Protein AF-A0A7X6TZQ0-F1 (afdb_monomer_lite)

Sequence (136 aa):
QVTPGPIALNAATFVGTRVAGIPGAIVASTAAVLPQTVFLLFLGWFLFHGGRITWINRALKGLRPGVTGLIGVAAISMLLSSLFLTRSPITIDWVAAVAFFLVFVLHFKKIDLFKLIILVAGIGLIGGLVEHLAGL

Secondary structure (DSSP, 8-state):
---HHHHHHHHHHHHHHHHHHHHHHHHHHHHHHHHHHHHHHHHHHHHHHT---HHHHHHHHHHHHHHHHHHHHHHHHHHHHHHB-SSSS--B-HHHHHHHHHHHHHHHTT--HHHHHHHHHHHHHHHHHHHHHHT-

Structure (mmCIF, N/CA/C/O backbone):
data_AF-A0A7X6TZQ0-F1
#
_entry.id   AF-A0A7X6TZQ0-F1
#
loop_
_atom_site.group_PDB
_atom_site.id
_atom_site.type_symbol
_atom_site.label_atom_id
_atom_site.label_alt_id
_atom_site.label_comp_id
_atom_site.label_asym_id
_atom_site.label_entity_id
_atom_site.label_seq_id
_atom_site.pdbx_PDB_ins_code
_atom_site.Cartn_x
_atom_site.Cartn_y
_atom_site.Cartn_z
_atom_site.occupancy
_atom_site.B_iso_or_equiv
_atom_site.auth_seq_id
_atom_site.auth_comp_id
_atom_site.auth_asym_id
_atom_site.auth_atom_id
_atom_site.pdbx_PDB_model_num
ATOM 1 N N . GLN A 1 1 ? 11.972 1.241 -2.659 1.00 36.44 1 GLN A N 1
ATOM 2 C CA . GLN A 1 1 ? 11.474 0.861 -1.318 1.00 36.44 1 GLN A CA 1
ATOM 3 C C . GLN A 1 1 ? 10.066 0.334 -1.466 1.00 36.44 1 GLN A C 1
ATOM 5 O O . GLN A 1 1 ? 9.242 0.994 -2.081 1.00 36.44 1 GLN A O 1
ATOM 10 N N . VAL A 1 2 ? 9.802 -0.843 -0.921 1.00 42.22 2 VAL A N 1
ATOM 11 C CA . VAL A 1 2 ? 8.443 -1.339 -0.733 1.00 42.22 2 VAL A CA 1
ATOM 12 C C . VAL A 1 2 ? 8.030 -0.863 0.655 1.00 42.22 2 VAL A C 1
ATOM 14 O O . VAL A 1 2 ? 8.769 -1.061 1.618 1.00 42.22 2 VAL A O 1
ATOM 17 N N . THR A 1 3 ? 6.922 -0.131 0.760 1.00 44.91 3 THR A N 1
ATOM 18 C CA . THR A 1 3 ? 6.369 0.234 2.068 1.00 44.91 3 THR A CA 1
ATOM 19 C C . THR A 1 3 ? 6.225 -1.055 2.893 1.00 44.91 3 THR A C 1
ATOM 21 O O . THR A 1 3 ? 5.956 -2.115 2.323 1.00 44.91 3 THR A O 1
ATOM 24 N N . PRO A 1 4 ? 6.466 -1.039 4.213 1.00 53.84 4 PRO A N 1
ATOM 25 C CA . PRO A 1 4 ? 6.517 -2.267 5.010 1.00 53.84 4 PRO A CA 1
ATOM 26 C C . PRO A 1 4 ? 5.245 -3.130 4.896 1.00 53.84 4 PRO A C 1
ATOM 28 O O . PRO A 1 4 ? 5.330 -4.339 5.071 1.00 53.84 4 PRO A O 1
ATOM 31 N N . GLY A 1 5 ? 4.102 -2.548 4.502 1.00 63.91 5 GLY A N 1
ATOM 32 C CA . GLY A 1 5 ? 2.860 -3.268 4.195 1.00 63.91 5 GLY A CA 1
ATOM 33 C C . GLY A 1 5 ? 3.011 -4.349 3.108 1.00 63.91 5 GLY A C 1
ATOM 34 O O . GLY A 1 5 ? 2.828 -5.525 3.419 1.00 63.91 5 GLY A O 1
ATOM 35 N N . PRO A 1 6 ? 3.364 -4.000 1.854 1.00 68.75 6 PRO A N 1
ATOM 36 C CA . PRO A 1 6 ? 3.636 -4.977 0.798 1.00 68.75 6 PRO A CA 1
ATOM 37 C C . PRO A 1 6 ? 4.693 -6.031 1.150 1.00 68.75 6 PRO A C 1
ATOM 39 O O . PRO A 1 6 ? 4.500 -7.203 0.840 1.00 68.75 6 PRO A O 1
ATOM 42 N N . ILE A 1 7 ? 5.796 -5.646 1.806 1.00 80.50 7 ILE A N 1
ATOM 43 C CA . ILE A 1 7 ? 6.859 -6.605 2.168 1.00 80.50 7 ILE A CA 1
ATOM 44 C C . ILE A 1 7 ? 6.348 -7.603 3.196 1.00 80.50 7 ILE A C 1
ATOM 46 O O . ILE A 1 7 ? 6.528 -8.802 3.014 1.00 80.50 7 ILE A O 1
ATOM 50 N N . ALA A 1 8 ? 5.719 -7.113 4.268 1.00 82.94 8 ALA A N 1
ATOM 51 C CA . ALA A 1 8 ? 5.249 -7.956 5.355 1.00 82.94 8 ALA A CA 1
ATOM 52 C C . ALA A 1 8 ? 4.186 -8.943 4.866 1.00 82.94 8 ALA A C 1
ATOM 54 O O . ALA A 1 8 ? 4.247 -10.121 5.212 1.00 82.94 8 ALA A O 1
ATOM 55 N N . LEU A 1 9 ? 3.263 -8.495 4.008 1.00 87.62 9 LEU A N 1
ATOM 56 C CA . LEU A 1 9 ? 2.250 -9.375 3.433 1.00 87.62 9 LEU A CA 1
ATOM 57 C C . LEU A 1 9 ? 2.873 -10.411 2.490 1.00 87.62 9 LEU A C 1
ATOM 59 O O . LEU A 1 9 ? 2.564 -11.592 2.604 1.00 87.62 9 LEU A O 1
ATOM 63 N N . ASN A 1 10 ? 3.788 -10.004 1.605 1.00 88.94 10 ASN A N 1
ATOM 64 C CA . ASN A 1 10 ? 4.470 -10.933 0.700 1.00 88.94 10 ASN A CA 1
ATOM 65 C C . ASN A 1 10 ? 5.335 -11.946 1.463 1.00 88.94 10 ASN A C 1
ATOM 67 O O . ASN A 1 10 ? 5.355 -13.122 1.105 1.00 88.94 10 ASN A O 1
ATOM 71 N N . ALA A 1 11 ? 6.002 -11.518 2.536 1.00 88.56 11 ALA A N 1
ATOM 72 C CA . ALA A 1 11 ? 6.762 -12.393 3.418 1.00 88.56 11 ALA A CA 1
ATOM 73 C C . ALA A 1 11 ? 5.848 -13.381 4.155 1.00 88.56 11 ALA A C 1
ATOM 75 O O . ALA A 1 11 ? 6.155 -14.569 4.189 1.00 88.56 11 ALA A O 1
ATOM 76 N N . ALA A 1 12 ? 4.705 -12.929 4.681 1.00 90.00 12 ALA A N 1
ATOM 77 C CA . ALA A 1 12 ? 3.724 -13.801 5.325 1.00 90.00 12 ALA A CA 1
ATOM 78 C C . ALA A 1 12 ? 3.188 -14.856 4.346 1.00 90.00 12 ALA A C 1
ATOM 80 O O . ALA A 1 12 ? 3.191 -16.045 4.660 1.00 90.00 12 ALA A O 1
ATOM 81 N N . THR A 1 13 ? 2.819 -14.444 3.130 1.00 91.12 13 THR A N 1
ATOM 82 C CA . THR A 1 13 ? 2.387 -15.353 2.060 1.00 91.12 13 THR A CA 1
ATOM 83 C C . THR A 1 13 ? 3.492 -16.349 1.706 1.00 91.12 13 THR A C 1
ATOM 85 O O . THR A 1 13 ? 3.231 -17.546 1.634 1.00 91.12 13 THR A O 1
ATOM 88 N N . PHE A 1 14 ? 4.738 -15.893 1.537 1.00 92.25 14 PHE A N 1
ATOM 89 C CA . PHE A 1 14 ? 5.870 -16.759 1.202 1.00 92.25 14 PHE A CA 1
ATOM 90 C C . PHE A 1 14 ? 6.153 -17.785 2.303 1.00 92.25 14 PHE A C 1
ATOM 92 O O . PHE A 1 14 ? 6.257 -18.979 2.026 1.00 92.25 14 PHE A O 1
ATOM 99 N N . VAL A 1 15 ? 6.211 -17.356 3.562 1.00 93.06 15 VAL A N 1
ATOM 100 C CA . VAL A 1 15 ? 6.383 -18.271 4.697 1.00 93.06 15 VAL A CA 1
ATOM 101 C C . VAL A 1 15 ? 5.216 -19.261 4.759 1.00 93.06 15 VAL A C 1
ATOM 103 O O . VAL A 1 15 ? 5.447 -20.461 4.874 1.00 93.06 15 VAL A O 1
ATOM 106 N N . GLY A 1 16 ? 3.977 -18.801 4.565 1.00 93.12 16 GLY A N 1
ATOM 107 C CA . GLY A 1 16 ? 2.794 -19.660 4.491 1.00 93.12 16 GLY A CA 1
ATOM 108 C C . GLY A 1 16 ? 2.878 -20.714 3.381 1.00 93.12 16 GLY A C 1
ATOM 109 O O . GLY A 1 16 ? 2.619 -21.892 3.638 1.00 93.12 16 GLY A O 1
ATOM 110 N N . THR A 1 17 ? 3.328 -20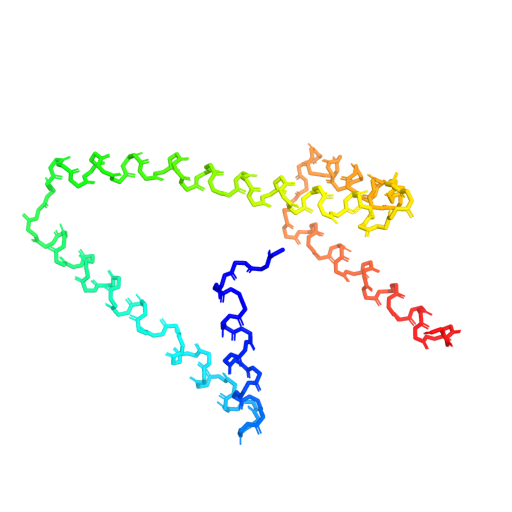.329 2.178 1.00 94.88 17 THR A N 1
ATOM 111 C CA . THR A 1 17 ? 3.571 -21.283 1.079 1.00 94.88 17 THR A CA 1
ATOM 112 C C . THR A 1 17 ? 4.632 -22.321 1.429 1.00 94.88 17 THR A C 1
ATOM 114 O O . THR A 1 17 ? 4.506 -23.477 1.033 1.00 94.88 17 THR A O 1
ATOM 117 N N . ARG A 1 18 ? 5.667 -21.943 2.188 1.00 94.19 18 ARG A N 1
ATOM 118 C CA . ARG A 1 18 ? 6.744 -22.858 2.588 1.00 94.19 18 ARG A CA 1
ATOM 119 C C . ARG A 1 18 ? 6.326 -23.837 3.678 1.00 94.19 18 ARG A C 1
ATOM 121 O O . ARG A 1 18 ? 6.837 -24.949 3.691 1.00 94.19 18 ARG A O 1
ATOM 128 N N . VAL A 1 19 ? 5.413 -23.441 4.563 1.00 94.06 19 VAL A N 1
ATOM 129 C CA . VAL A 1 19 ? 4.962 -24.281 5.682 1.00 94.06 19 VAL A CA 1
ATOM 130 C C . VAL A 1 19 ? 3.906 -25.296 5.245 1.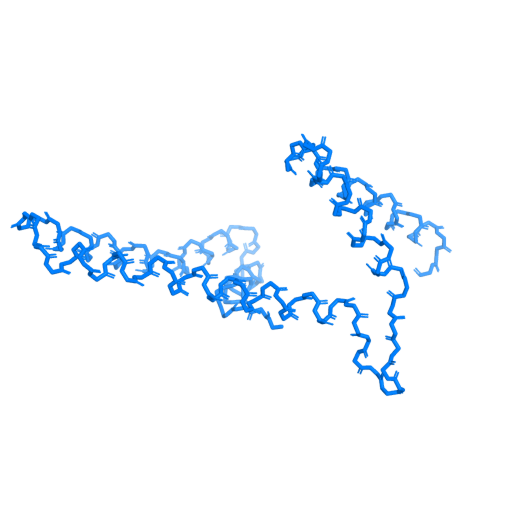00 94.06 19 VAL A C 1
ATOM 132 O O . VAL A 1 19 ? 4.015 -26.467 5.589 1.00 94.06 19 VAL A O 1
ATOM 135 N N . ALA A 1 20 ? 2.884 -24.868 4.497 1.00 92.12 20 ALA A N 1
ATOM 136 C CA . ALA A 1 20 ? 1.753 -25.735 4.146 1.00 92.12 20 ALA A CA 1
ATOM 137 C C . ALA A 1 20 ? 1.250 -25.536 2.706 1.00 92.12 20 ALA A C 1
ATOM 139 O O . ALA A 1 20 ? 0.099 -25.839 2.400 1.00 92.12 20 ALA A O 1
ATOM 140 N N . GLY A 1 21 ? 2.084 -25.012 1.804 1.00 92.44 21 GLY A N 1
ATOM 141 C CA . GLY A 1 21 ? 1.689 -24.764 0.419 1.00 92.44 21 GLY A CA 1
ATOM 142 C C . GLY A 1 21 ? 0.590 -23.704 0.305 1.00 92.44 21 GLY A C 1
ATOM 143 O O . GLY A 1 21 ? 0.521 -22.752 1.082 1.00 92.44 21 GLY A O 1
ATOM 144 N N . ILE A 1 22 ? -0.296 -23.869 -0.674 1.00 92.19 22 ILE A N 1
ATOM 145 C CA . ILE A 1 22 ? -1.395 -22.933 -0.961 1.00 92.19 22 ILE A CA 1
ATOM 146 C C . ILE A 1 22 ? -2.288 -22.644 0.266 1.00 92.19 22 ILE A C 1
ATOM 148 O O . ILE A 1 22 ? -2.512 -21.464 0.546 1.00 92.19 22 ILE A O 1
ATOM 152 N N . PRO A 1 23 ? -2.779 -23.639 1.037 1.00 92.12 23 PRO A N 1
ATOM 153 C CA . PRO A 1 23 ? -3.609 -23.337 2.205 1.00 92.12 23 PRO A CA 1
ATOM 154 C C . PRO A 1 23 ? -2.832 -22.587 3.295 1.00 92.12 23 PRO A C 1
ATOM 156 O O . PRO A 1 23 ? -3.386 -21.688 3.925 1.00 92.12 23 PRO A O 1
ATOM 159 N N . GLY A 1 24 ? -1.537 -22.879 3.469 1.00 92.38 24 GLY A N 1
ATOM 160 C CA . GLY A 1 24 ? -0.670 -22.129 4.381 1.00 92.38 24 GLY A CA 1
ATOM 161 C C . GLY A 1 24 ? -0.506 -20.667 3.976 1.00 92.38 24 GLY A C 1
ATOM 162 O O . GLY A 1 24 ? -0.527 -19.787 4.834 1.00 92.38 24 GLY A O 1
ATOM 163 N N . ALA A 1 25 ? -0.400 -20.397 2.674 1.00 92.94 25 ALA A N 1
ATOM 164 C CA . ALA A 1 25 ? -0.323 -19.044 2.132 1.00 92.94 25 ALA A CA 1
ATOM 165 C C . ALA A 1 25 ? -1.573 -18.231 2.478 1.00 92.94 25 ALA A C 1
ATOM 167 O O . ALA A 1 25 ? -1.458 -17.148 3.042 1.00 92.94 25 ALA A O 1
ATOM 168 N N . ILE A 1 26 ? -2.760 -18.787 2.210 1.00 94.12 26 ILE A N 1
ATOM 169 C CA . ILE A 1 26 ? -4.043 -18.121 2.472 1.00 94.12 26 ILE A CA 1
ATOM 170 C C . ILE A 1 26 ? -4.170 -17.792 3.961 1.00 94.12 26 ILE A C 1
ATOM 172 O O . ILE A 1 26 ? -4.410 -16.640 4.318 1.00 94.12 26 ILE A O 1
ATOM 176 N N . VAL A 1 27 ? -3.950 -18.781 4.832 1.00 94.88 27 VAL A N 1
ATOM 177 C CA . VAL A 1 27 ? -4.069 -18.593 6.284 1.00 94.88 27 VAL A CA 1
ATOM 178 C C . VAL A 1 27 ? -3.072 -17.550 6.788 1.00 94.88 27 VAL A C 1
ATOM 180 O O . VAL A 1 27 ? -3.463 -16.663 7.545 1.00 94.88 27 VAL A O 1
ATOM 183 N N . ALA A 1 28 ? -1.812 -17.600 6.345 1.00 93.25 28 ALA A N 1
ATOM 184 C CA . ALA A 1 28 ? -0.789 -16.645 6.764 1.00 93.25 28 ALA A CA 1
ATOM 185 C C . ALA A 1 28 ? -1.105 -15.211 6.309 1.00 93.25 28 ALA A C 1
ATOM 187 O O . ALA A 1 28 ? -0.990 -14.277 7.105 1.00 93.25 28 ALA A O 1
ATOM 188 N N . SER A 1 29 ? -1.557 -15.018 5.066 1.00 91.62 29 SER A N 1
ATOM 189 C CA . SER A 1 29 ? -1.943 -13.697 4.558 1.00 91.62 29 SER A CA 1
ATOM 190 C C . SER A 1 29 ? -3.161 -13.143 5.300 1.00 91.62 29 SER A C 1
ATOM 192 O O . SER A 1 29 ? -3.160 -11.980 5.704 1.00 91.62 29 SER A O 1
ATOM 194 N N . THR A 1 30 ? -4.197 -13.959 5.526 1.00 92.31 30 THR A N 1
ATOM 195 C CA . THR A 1 30 ? -5.398 -13.519 6.251 1.00 92.31 30 THR A CA 1
ATOM 196 C C . THR A 1 30 ? -5.078 -13.213 7.713 1.00 92.31 30 THR A C 1
ATOM 198 O O . THR A 1 30 ? -5.504 -12.177 8.221 1.00 92.31 30 THR A O 1
ATOM 201 N N . ALA A 1 31 ? -4.270 -14.044 8.376 1.00 92.31 31 ALA A N 1
ATOM 202 C CA . ALA A 1 31 ? -3.828 -13.815 9.750 1.00 92.31 31 ALA A CA 1
ATOM 203 C C . ALA A 1 31 ? -2.954 -12.560 9.894 1.00 92.31 31 ALA A C 1
ATOM 205 O O . ALA A 1 31 ? -3.032 -11.886 10.915 1.00 92.31 31 ALA A O 1
ATOM 206 N N . ALA A 1 32 ? -2.163 -12.202 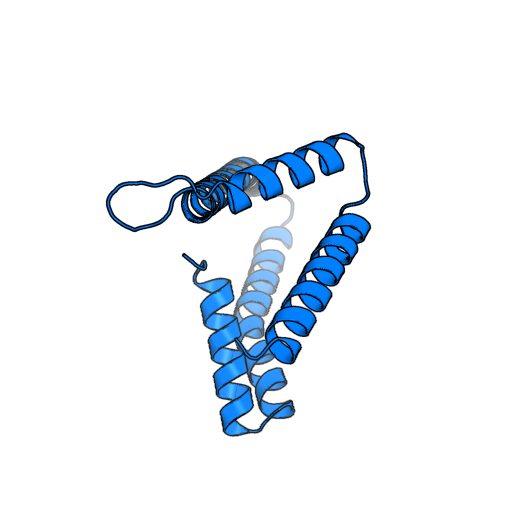8.878 1.00 90.88 32 ALA A N 1
ATOM 207 C CA . ALA A 1 32 ? -1.375 -10.970 8.886 1.00 90.88 32 ALA A CA 1
ATOM 208 C C . ALA A 1 32 ? -2.245 -9.702 8.760 1.00 90.88 32 ALA A C 1
ATOM 210 O O . ALA A 1 32 ? -1.902 -8.654 9.308 1.00 90.88 32 ALA A O 1
ATOM 211 N N . VAL A 1 33 ? -3.378 -9.778 8.052 1.00 91.25 33 VAL A N 1
ATOM 212 C CA . VAL A 1 33 ? -4.275 -8.628 7.823 1.00 91.25 33 VAL A CA 1
ATOM 213 C C . VAL A 1 33 ? -5.366 -8.506 8.891 1.00 91.25 33 VAL A C 1
ATOM 215 O O . VAL A 1 33 ? -5.757 -7.397 9.242 1.00 91.25 33 VAL A O 1
ATOM 218 N N . LEU A 1 34 ? -5.822 -9.618 9.465 1.00 93.44 34 LEU A N 1
ATOM 219 C CA . LEU A 1 34 ? -6.883 -9.645 10.476 1.00 93.44 34 LEU A CA 1
ATOM 220 C C . LEU A 1 34 ? -6.668 -8.677 11.657 1.00 93.44 34 LEU A C 1
ATOM 222 O O . LEU A 1 34 ? -7.609 -7.947 11.973 1.00 93.44 34 LEU A O 1
ATOM 226 N N . PRO A 1 35 ? -5.478 -8.593 12.290 1.00 90.56 35 PRO A N 1
ATOM 227 C CA . PRO A 1 35 ? -5.271 -7.742 13.456 1.00 90.56 35 PRO A CA 1
ATOM 228 C C . PRO A 1 35 ? -5.559 -6.272 13.155 1.00 90.56 35 PRO A C 1
ATOM 230 O O . PRO A 1 35 ? -6.344 -5.640 13.858 1.00 90.56 35 PRO A O 1
ATOM 233 N N . GLN A 1 36 ? -4.987 -5.734 12.071 1.00 91.50 36 GLN A N 1
ATOM 234 C CA . GLN A 1 36 ? -5.205 -4.336 11.682 1.00 91.50 36 GLN A CA 1
ATOM 235 C C . GLN A 1 36 ? -6.674 -4.064 11.333 1.00 91.50 36 GLN A C 1
ATOM 237 O O . GLN A 1 36 ? -7.202 -3.015 11.698 1.00 91.50 36 GLN A O 1
ATOM 242 N N . THR A 1 37 ? -7.362 -5.011 10.689 1.00 92.12 37 THR A N 1
ATOM 243 C CA . THR A 1 37 ? -8.786 -4.871 10.361 1.00 92.12 37 THR A CA 1
ATOM 244 C C . THR A 1 37 ? -9.648 -4.837 11.620 1.00 92.12 37 THR A C 1
ATOM 246 O O . THR A 1 37 ? -10.499 -3.959 11.748 1.00 92.12 37 THR A O 1
ATOM 249 N N . VAL A 1 38 ? -9.406 -5.739 12.575 1.00 95.50 38 VAL A N 1
ATOM 250 C CA . VAL A 1 38 ? -10.135 -5.777 13.851 1.00 95.50 38 VAL A CA 1
ATOM 251 C C . VAL A 1 38 ? -9.902 -4.492 14.645 1.00 95.50 38 VAL A C 1
ATOM 253 O O . VAL A 1 38 ? -10.865 -3.884 15.111 1.00 95.50 38 VAL A O 1
ATOM 256 N N . PHE A 1 39 ? -8.654 -4.024 14.737 1.00 93.69 39 PHE A N 1
ATOM 257 C CA . PHE A 1 39 ? -8.336 -2.768 15.418 1.00 93.69 39 PHE A CA 1
ATOM 258 C C . PHE A 1 39 ? -9.029 -1.560 14.778 1.00 93.69 39 PHE A C 1
ATOM 260 O O . PHE A 1 39 ? -9.581 -0.730 15.497 1.00 93.69 39 PHE A O 1
ATOM 267 N N . LEU A 1 40 ? -9.046 -1.462 13.445 1.00 92.62 40 LEU A N 1
ATOM 268 C CA . LEU A 1 40 ? -9.714 -0.365 12.737 1.00 92.62 40 LEU A CA 1
ATOM 269 C C . LEU A 1 40 ? -11.232 -0.383 12.927 1.00 92.62 40 LEU A C 1
ATOM 271 O O . LEU A 1 40 ? -11.826 0.675 13.124 1.00 92.62 40 LEU A O 1
ATOM 275 N N . LEU A 1 41 ? -11.859 -1.561 12.891 1.00 93.56 41 LEU A N 1
ATOM 276 C CA . LEU A 1 41 ? -13.294 -1.703 13.144 1.00 93.56 41 LEU A CA 1
ATOM 277 C C . LEU A 1 41 ? -13.643 -1.324 14.583 1.00 93.56 41 LEU A C 1
ATOM 279 O O . LEU A 1 41 ? -14.607 -0.594 14.804 1.00 93.56 41 LEU A O 1
ATOM 283 N N . PHE A 1 42 ? -12.831 -1.762 15.546 1.00 93.69 42 PHE A N 1
ATOM 284 C CA . PHE A 1 42 ? -12.999 -1.411 16.951 1.00 93.69 42 PHE A CA 1
ATOM 285 C C . PHE A 1 42 ? -12.857 0.100 17.182 1.00 93.69 42 PHE A C 1
ATOM 287 O O . PHE A 1 42 ? -13.738 0.713 17.784 1.00 93.69 42 PHE A O 1
ATOM 294 N N . LEU A 1 43 ? -11.798 0.723 16.648 1.00 88.75 43 LEU A N 1
ATOM 295 C CA . LEU A 1 43 ? -11.610 2.175 16.726 1.00 88.75 43 LEU A CA 1
ATOM 296 C C . LEU A 1 43 ? -12.739 2.928 16.025 1.00 88.75 43 LEU A C 1
ATOM 298 O O . LEU A 1 43 ? -13.233 3.916 16.557 1.00 88.75 43 LEU A O 1
ATOM 302 N N . GLY A 1 44 ? -13.147 2.481 14.837 1.00 88.69 44 GLY A N 1
ATOM 303 C CA . GLY A 1 44 ? -14.239 3.089 14.087 1.00 88.69 44 GLY A CA 1
ATOM 304 C C . GLY A 1 44 ? -15.537 3.049 14.883 1.00 88.69 44 GLY A C 1
ATOM 305 O O . GLY A 1 44 ? -16.184 4.078 15.057 1.00 88.69 44 GLY A O 1
ATOM 306 N N . TRP A 1 45 ? -15.880 1.889 15.440 1.00 88.75 45 TRP A N 1
ATOM 307 C CA . TRP A 1 45 ? -17.030 1.770 16.324 1.00 88.75 45 TRP A CA 1
ATOM 308 C C . TRP A 1 45 ? -16.905 2.728 17.512 1.00 88.75 45 TRP A C 1
ATOM 310 O O . TRP A 1 45 ? -17.762 3.587 17.671 1.00 88.75 45 TRP A O 1
ATOM 320 N N . PHE A 1 46 ? -15.805 2.696 18.266 1.00 86.06 46 PHE A N 1
ATOM 321 C CA . PHE A 1 46 ? -15.608 3.567 19.430 1.00 86.06 46 PHE A CA 1
ATOM 322 C C . PHE A 1 46 ? -15.715 5.068 19.096 1.00 86.06 46 PHE A C 1
ATOM 324 O O . PHE A 1 46 ? -16.382 5.823 19.801 1.00 86.06 46 PHE A O 1
ATOM 331 N N . LEU A 1 47 ? -15.097 5.507 17.996 1.00 83.81 47 LEU A N 1
ATOM 332 C CA . LEU A 1 47 ? -15.052 6.913 17.586 1.00 83.81 47 LEU A CA 1
ATOM 333 C C . LEU A 1 47 ? -16.377 7.430 17.009 1.00 83.81 47 LEU A C 1
ATOM 335 O O . LEU A 1 47 ? -16.632 8.633 17.079 1.00 83.81 47 LEU A O 1
ATOM 339 N N . PHE A 1 48 ? -17.209 6.560 16.427 1.00 81.25 48 PHE A N 1
ATOM 340 C CA . PHE A 1 48 ? -18.471 6.951 15.786 1.00 81.25 48 PHE A CA 1
ATOM 341 C C . PHE A 1 48 ? -19.727 6.572 16.588 1.00 81.25 48 PHE A C 1
ATOM 343 O O . PHE A 1 48 ? -20.794 7.121 16.312 1.00 81.25 48 PHE A O 1
ATOM 350 N N . HIS A 1 49 ? -19.623 5.700 17.596 1.00 79.12 49 HIS A N 1
ATOM 351 C CA . HIS A 1 49 ? -20.755 5.260 18.424 1.00 79.12 49 HIS A CA 1
ATOM 352 C C . HIS A 1 49 ? -21.335 6.391 19.294 1.00 79.12 49 HIS A C 1
ATOM 354 O O . HIS A 1 49 ? -22.539 6.431 19.522 1.00 79.12 49 HIS A O 1
ATOM 360 N N . GLY A 1 50 ? -20.507 7.354 19.720 1.00 71.62 50 GLY A N 1
ATOM 361 C CA . GLY A 1 50 ? -20.909 8.492 20.565 1.00 71.62 50 GLY A CA 1
ATOM 362 C C . GLY A 1 50 ? -21.455 9.729 19.829 1.00 71.62 50 GLY A C 1
ATOM 363 O O . GLY A 1 50 ? -21.634 10.773 20.452 1.00 71.62 50 GLY A O 1
ATOM 364 N N . GLY A 1 51 ? -21.698 9.655 18.514 1.00 68.88 51 GLY A N 1
ATOM 365 C CA . GLY A 1 51 ? -22.155 10.787 17.696 1.00 68.88 51 GLY A CA 1
ATOM 366 C C . GLY A 1 51 ? -21.028 11.577 17.012 1.00 68.88 51 GLY A C 1
ATOM 367 O O . GLY A 1 51 ? -19.839 11.320 17.190 1.00 68.88 51 GLY A O 1
ATOM 368 N N . ARG A 1 52 ? -21.389 12.540 16.149 1.00 65.50 52 ARG A N 1
ATOM 369 C CA . ARG A 1 52 ? -20.421 13.301 15.334 1.00 65.50 52 ARG A CA 1
ATOM 370 C C . ARG A 1 52 ? -19.659 14.332 16.172 1.00 65.50 52 ARG A C 1
ATOM 372 O O . ARG A 1 52 ? -20.072 15.483 16.274 1.00 65.50 52 ARG A O 1
ATOM 379 N N . ILE A 1 53 ? -18.499 13.952 16.697 1.00 79.62 53 ILE A N 1
ATOM 380 C CA . ILE A 1 53 ? -17.603 14.867 17.415 1.00 79.62 53 ILE A CA 1
ATOM 381 C C . ILE A 1 53 ? -16.945 15.834 16.409 1.00 79.62 53 ILE A C 1
ATOM 383 O O . ILE A 1 53 ? -16.216 15.420 15.512 1.00 79.62 53 ILE A O 1
ATOM 387 N N . THR A 1 54 ? -17.154 17.147 16.531 1.00 78.06 54 THR A N 1
ATOM 388 C CA . THR A 1 54 ? -16.619 18.143 15.571 1.00 78.06 54 THR A CA 1
ATOM 389 C C . THR A 1 54 ? -15.093 18.059 15.395 1.00 78.06 54 THR A C 1
ATOM 391 O O . THR A 1 54 ? -14.576 18.292 14.300 1.00 78.06 54 THR A O 1
ATOM 394 N N . TRP A 1 55 ? -14.367 17.665 16.444 1.00 81.50 55 TRP A N 1
ATOM 395 C CA . TRP A 1 55 ? -12.917 17.468 16.415 1.00 81.50 55 TRP A CA 1
ATOM 396 C C . TRP A 1 55 ? -12.471 16.290 15.537 1.00 81.50 55 TRP A C 1
ATOM 398 O O . TRP A 1 55 ? -11.533 16.462 14.759 1.00 81.50 55 TRP A O 1
ATOM 408 N N . ILE A 1 56 ? -13.170 15.143 15.563 1.00 84.81 56 ILE A N 1
ATOM 409 C CA . ILE A 1 56 ? -12.798 13.980 14.733 1.00 84.81 56 ILE A CA 1
ATOM 410 C C . ILE A 1 56 ? -12.935 14.313 13.245 1.00 84.81 56 ILE A C 1
ATOM 412 O O . ILE A 1 56 ? -12.050 14.022 12.446 1.00 84.81 56 ILE A O 1
ATOM 416 N N . ASN A 1 57 ? -13.994 15.038 12.872 1.00 83.69 57 ASN A N 1
ATOM 417 C CA . ASN A 1 57 ? -14.205 15.480 11.495 1.00 83.69 57 ASN A CA 1
ATOM 418 C C . ASN A 1 57 ? -13.118 16.448 11.011 1.00 83.69 57 ASN A C 1
ATOM 420 O O . ASN A 1 57 ? -12.736 16.409 9.842 1.00 83.69 57 ASN A O 1
ATOM 424 N N . ARG A 1 58 ? -12.612 17.322 11.889 1.00 86.31 58 ARG A N 1
ATOM 425 C CA . ARG A 1 58 ? -11.499 18.225 11.558 1.00 86.31 58 ARG A CA 1
ATOM 426 C C . ARG A 1 58 ? -10.186 17.460 11.395 1.00 86.31 58 ARG A C 1
ATOM 428 O O . ARG A 1 58 ? -9.489 17.692 10.411 1.00 86.31 58 ARG A O 1
ATOM 435 N N . ALA A 1 59 ? -9.898 16.505 12.280 1.00 88.12 59 ALA A N 1
ATOM 436 C CA . ALA A 1 59 ? -8.722 15.643 12.168 1.00 88.12 59 ALA A CA 1
ATOM 437 C C . ALA A 1 59 ? -8.739 14.817 10.868 1.00 88.12 59 ALA A C 1
ATOM 439 O O . ALA A 1 59 ? -7.770 14.829 10.112 1.00 88.12 59 ALA A O 1
ATOM 440 N N . LEU A 1 60 ? -9.873 14.188 10.536 1.00 85.88 60 LEU A N 1
ATOM 441 C CA . LEU A 1 60 ? -10.038 13.431 9.290 1.00 85.88 60 LEU A CA 1
ATOM 442 C C . LEU A 1 60 ? -9.898 14.314 8.041 1.00 85.88 60 LEU A C 1
ATOM 444 O O . LEU A 1 60 ? -9.341 13.875 7.035 1.00 85.88 60 LEU A O 1
ATOM 448 N N . LYS A 1 61 ? -10.365 15.570 8.092 1.00 88.69 61 LYS A N 1
ATOM 449 C CA . LYS A 1 61 ? -10.144 16.542 7.009 1.00 88.69 61 LYS A CA 1
ATOM 450 C C . LYS A 1 61 ? -8.663 16.882 6.830 1.00 88.69 61 LYS A C 1
ATOM 452 O O . LYS A 1 61 ? -8.236 17.003 5.688 1.00 88.69 61 LYS A O 1
ATOM 457 N N . GLY A 1 62 ? -7.894 16.992 7.916 1.00 90.31 62 GLY A N 1
ATOM 458 C CA . GLY A 1 62 ? -6.440 17.193 7.871 1.00 90.31 62 GLY A CA 1
ATOM 459 C C . GLY A 1 62 ? -5.659 15.957 7.409 1.00 90.31 62 GLY A C 1
ATOM 460 O O . GLY A 1 62 ? -4.620 16.089 6.768 1.00 90.31 62 GLY A O 1
ATOM 461 N N . LEU A 1 63 ? -6.186 14.755 7.651 1.00 92.00 63 LEU A N 1
ATOM 462 C CA . LEU A 1 63 ? -5.556 13.503 7.228 1.00 92.00 63 LEU A CA 1
ATOM 463 C C . LEU A 1 63 ? -5.526 13.352 5.696 1.00 92.00 63 LEU A C 1
ATOM 465 O O . LEU A 1 63 ? -4.529 12.897 5.142 1.00 92.00 63 LEU A O 1
ATOM 469 N N . ARG A 1 64 ? -6.601 13.761 5.004 1.00 89.06 64 ARG A N 1
ATOM 470 C CA . ARG A 1 64 ? -6.733 13.646 3.538 1.00 89.06 64 ARG A CA 1
ATOM 471 C C . ARG A 1 64 ? -5.541 14.237 2.763 1.00 89.06 64 ARG A C 1
ATOM 473 O O . ARG A 1 64 ? -4.941 13.487 1.999 1.00 89.06 64 ARG A O 1
ATOM 480 N N . PRO A 1 65 ? -5.155 15.518 2.943 1.00 93.19 65 PRO A N 1
ATOM 481 C CA . PRO A 1 65 ? -4.000 16.078 2.241 1.00 93.19 65 PRO A CA 1
ATOM 482 C C . PRO A 1 65 ? -2.674 15.427 2.659 1.00 93.19 65 PRO A C 1
ATOM 484 O O . PRO A 1 65 ? -1.790 15.285 1.817 1.00 93.19 65 PRO A O 1
ATOM 487 N N . GLY A 1 66 ? -2.542 14.973 3.912 1.00 93.81 66 GLY A N 1
ATOM 488 C CA . GLY A 1 66 ? -1.356 14.243 4.373 1.00 93.81 66 GLY A CA 1
ATOM 489 C C . GLY A 1 66 ? -1.158 12.919 3.631 1.00 93.81 66 GLY A C 1
ATOM 490 O O . GLY A 1 66 ? -0.067 12.640 3.139 1.00 93.81 66 GLY A O 1
ATOM 491 N N . VAL A 1 67 ? -2.229 12.137 3.470 1.00 92.75 67 VAL A N 1
ATOM 492 C CA . VAL A 1 67 ? -2.200 10.881 2.702 1.00 92.75 67 VAL A CA 1
ATOM 493 C C . VAL A 1 67 ? -1.882 11.147 1.230 1.00 92.75 67 VAL A C 1
ATOM 495 O O . VAL A 1 67 ? -1.037 10.458 0.663 1.00 92.75 67 VAL A O 1
ATOM 498 N N . THR A 1 68 ? -2.480 12.174 0.618 1.00 92.38 68 THR A N 1
ATOM 499 C CA . THR A 1 68 ? -2.153 12.565 -0.764 1.00 92.38 68 THR A CA 1
ATOM 500 C C . THR A 1 68 ? -0.678 12.948 -0.915 1.00 92.38 68 THR A C 1
ATOM 502 O O . THR A 1 68 ? -0.044 12.548 -1.888 1.00 92.38 68 THR A O 1
ATOM 505 N N . GLY A 1 69 ? -0.108 13.665 0.059 1.00 94.00 69 GLY A N 1
ATOM 506 C CA . GLY A 1 69 ? 1.317 14.002 0.084 1.00 94.00 69 GLY A CA 1
ATOM 507 C C . GLY A 1 69 ? 2.215 12.766 0.170 1.00 94.00 69 GLY A C 1
ATOM 508 O O . GLY A 1 69 ? 3.156 12.642 -0.609 1.00 94.00 69 GLY A O 1
ATOM 509 N N . LEU A 1 70 ? 1.889 11.813 1.049 1.00 91.12 70 LEU A N 1
ATOM 510 C CA . LEU A 1 70 ? 2.623 10.547 1.168 1.00 91.12 70 LEU A CA 1
ATOM 511 C C . LEU A 1 70 ? 2.575 9.726 -0.128 1.00 91.12 70 LEU A C 1
ATOM 513 O O . LEU A 1 70 ? 3.605 9.213 -0.566 1.00 91.12 70 LEU A O 1
ATOM 517 N N . ILE A 1 71 ? 1.404 9.641 -0.768 1.00 89.94 71 ILE A N 1
ATOM 518 C CA . ILE A 1 71 ? 1.248 8.982 -2.073 1.00 89.94 71 ILE A CA 1
ATOM 519 C C . ILE A 1 71 ? 2.090 9.700 -3.133 1.00 89.94 71 ILE A C 1
ATOM 521 O O . ILE A 1 71 ? 2.783 9.041 -3.904 1.00 89.94 71 ILE A O 1
ATOM 525 N N . GLY A 1 72 ? 2.082 11.036 -3.149 1.00 91.38 72 GLY A N 1
ATOM 526 C CA . GLY A 1 72 ? 2.890 11.836 -4.069 1.00 91.38 72 GLY A CA 1
ATOM 527 C C . GLY A 1 72 ? 4.391 11.591 -3.907 1.00 91.38 72 GLY A C 1
ATOM 528 O O . GLY A 1 72 ? 5.082 11.344 -4.893 1.00 91.38 72 GLY A O 1
ATOM 529 N N . VAL A 1 73 ? 4.894 11.577 -2.670 1.00 89.94 73 VAL A N 1
ATOM 530 C CA . VAL A 1 73 ? 6.307 11.281 -2.375 1.00 89.94 73 VAL A CA 1
ATOM 531 C C . VAL A 1 73 ? 6.677 9.864 -2.810 1.00 89.94 73 VAL A C 1
ATOM 533 O O . VAL A 1 73 ? 7.732 9.670 -3.416 1.00 89.94 73 VAL A O 1
ATOM 536 N N . ALA A 1 74 ? 5.816 8.878 -2.547 1.00 86.62 74 ALA A N 1
ATOM 537 C CA . ALA A 1 74 ? 6.034 7.505 -2.990 1.00 86.62 74 ALA A CA 1
ATOM 538 C C . ALA A 1 74 ? 6.061 7.406 -4.525 1.00 86.62 74 ALA A C 1
ATOM 540 O O . ALA A 1 74 ? 6.970 6.789 -5.076 1.00 86.62 74 ALA A O 1
ATOM 541 N N . ALA A 1 75 ? 5.128 8.069 -5.214 1.00 86.81 75 ALA A N 1
ATOM 542 C CA . ALA A 1 75 ? 5.065 8.101 -6.672 1.00 86.81 75 ALA A CA 1
ATOM 543 C C . ALA A 1 75 ? 6.314 8.747 -7.291 1.00 86.81 75 ALA A C 1
ATOM 545 O O . ALA A 1 75 ? 6.911 8.172 -8.197 1.00 86.81 75 ALA A O 1
ATOM 546 N N . ILE A 1 76 ? 6.756 9.896 -6.768 1.00 86.94 76 ILE A N 1
ATOM 547 C CA . ILE A 1 76 ? 7.982 10.573 -7.220 1.00 86.94 76 ILE A CA 1
ATOM 548 C C . ILE A 1 76 ? 9.205 9.687 -6.967 1.00 86.94 76 ILE A C 1
ATOM 550 O O . ILE A 1 76 ? 10.057 9.539 -7.837 1.00 86.94 76 ILE A O 1
ATOM 554 N N . SER A 1 77 ? 9.278 9.052 -5.798 1.00 84.94 77 SER A N 1
ATOM 555 C CA . SER A 1 77 ? 10.386 8.159 -5.449 1.00 84.94 77 SER A CA 1
ATOM 556 C C . SER A 1 77 ? 10.449 6.935 -6.372 1.00 84.94 77 SER A C 1
ATOM 558 O O . SER A 1 77 ? 11.533 6.539 -6.798 1.00 84.94 77 SER A O 1
ATOM 560 N N . MET A 1 78 ? 9.298 6.348 -6.720 1.00 82.69 78 MET A N 1
ATOM 561 C CA . MET A 1 78 ? 9.207 5.251 -7.692 1.00 82.69 78 MET A CA 1
ATOM 562 C C . MET A 1 78 ? 9.584 5.710 -9.104 1.00 82.69 78 MET A C 1
ATOM 564 O O . MET A 1 78 ? 10.320 5.004 -9.786 1.00 82.69 78 MET A O 1
ATOM 568 N N . LEU A 1 79 ? 9.140 6.900 -9.519 1.00 82.44 79 LEU A N 1
ATOM 569 C CA . LEU A 1 79 ? 9.485 7.494 -10.810 1.00 82.44 79 LEU A CA 1
ATOM 570 C C . LEU A 1 79 ? 11.002 7.683 -10.947 1.00 82.44 79 LEU A C 1
ATOM 572 O O . LEU A 1 79 ? 11.600 7.215 -11.910 1.00 82.44 79 LEU A O 1
ATOM 576 N N . LEU A 1 80 ? 11.632 8.326 -9.961 1.00 80.75 80 LEU A N 1
ATOM 577 C CA . LEU A 1 80 ? 13.076 8.564 -9.943 1.00 80.75 80 LEU A CA 1
ATOM 578 C C . LEU A 1 80 ? 13.853 7.243 -9.987 1.00 80.75 80 LEU A C 1
ATOM 580 O O . LEU A 1 80 ? 14.780 7.101 -10.778 1.00 80.75 80 LEU A O 1
ATOM 584 N N . SER A 1 81 ? 13.435 6.255 -9.190 1.00 77.00 81 SER A N 1
ATOM 585 C CA . SER A 1 81 ? 14.063 4.930 -9.173 1.00 77.00 81 SER A CA 1
ATOM 586 C C . SER A 1 81 ? 13.885 4.149 -10.477 1.00 77.00 81 SER A C 1
ATOM 588 O O . SER A 1 81 ? 14.665 3.236 -10.725 1.00 77.00 81 SER A O 1
ATOM 590 N N . SER A 1 82 ? 12.852 4.449 -11.268 1.00 76.00 82 SER A N 1
ATOM 591 C CA . SER A 1 82 ? 12.592 3.779 -12.543 1.00 76.00 82 SER A CA 1
ATOM 592 C C . SER A 1 82 ? 13.296 4.453 -13.721 1.00 76.00 82 SER A C 1
ATOM 594 O O . SER A 1 82 ? 13.586 3.774 -14.698 1.00 76.00 82 SER A O 1
ATOM 596 N N . LEU A 1 83 ? 13.527 5.769 -13.666 1.00 72.88 83 LEU A N 1
ATOM 597 C CA . LEU A 1 83 ? 14.137 6.535 -14.762 1.00 72.88 83 LEU A CA 1
ATOM 598 C C . LEU A 1 83 ? 15.665 6.627 -14.654 1.00 72.88 83 LEU A C 1
ATOM 600 O O . LEU A 1 83 ? 16.348 6.731 -15.674 1.00 72.88 83 LEU A O 1
ATOM 604 N N . PHE A 1 84 ? 16.204 6.602 -13.433 1.00 72.38 84 PHE A N 1
ATOM 605 C CA . PHE A 1 84 ? 17.640 6.702 -13.186 1.00 72.38 84 PHE A CA 1
ATOM 606 C C . PHE A 1 84 ? 18.223 5.347 -12.793 1.00 72.38 84 PHE A C 1
ATOM 608 O O . PHE A 1 84 ? 17.842 4.756 -11.781 1.00 72.38 84 PHE A O 1
ATOM 615 N N . LEU A 1 85 ? 19.207 4.876 -13.561 1.00 61.97 85 LEU A N 1
ATOM 616 C CA . LEU A 1 85 ? 19.972 3.691 -13.195 1.00 61.97 85 LEU A CA 1
ATOM 617 C C . LEU A 1 85 ? 20.824 4.007 -11.957 1.00 61.97 85 LEU A C 1
ATOM 619 O O . LEU A 1 85 ? 21.587 4.970 -11.935 1.00 61.97 85 LEU A O 1
ATOM 623 N N . THR A 1 86 ? 20.729 3.171 -10.919 1.00 59.56 86 THR A N 1
ATOM 624 C CA . THR A 1 86 ? 21.531 3.276 -9.678 1.00 59.56 86 THR A CA 1
ATOM 625 C C . THR A 1 86 ? 22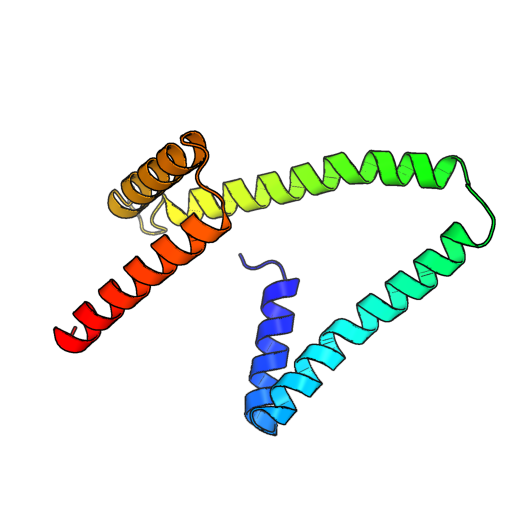.990 2.819 -9.898 1.00 59.56 86 THR A C 1
ATOM 627 O O . THR A 1 86 ? 23.606 2.201 -9.035 1.00 59.56 86 THR A O 1
ATOM 630 N N . ARG A 1 87 ? 23.561 3.070 -11.082 1.00 55.81 87 ARG A N 1
ATOM 631 C CA . ARG A 1 87 ? 24.975 2.835 -11.399 1.00 55.81 87 ARG A CA 1
ATOM 632 C C . ARG A 1 87 ? 25.617 4.166 -11.753 1.00 55.81 87 ARG A C 1
ATOM 634 O O . ARG A 1 87 ? 25.028 4.950 -12.482 1.00 55.81 87 ARG A O 1
ATOM 641 N N . SER A 1 88 ? 26.816 4.415 -11.233 1.00 48.12 88 SER A N 1
ATOM 642 C CA . SER A 1 88 ? 27.649 5.533 -11.679 1.00 48.12 88 SER A CA 1
ATOM 643 C C . SER A 1 88 ? 28.266 5.197 -13.040 1.00 48.12 88 SER A C 1
ATOM 645 O O . SER A 1 88 ? 28.860 4.123 -13.155 1.00 48.12 88 SER A O 1
ATOM 647 N N . PRO A 1 89 ? 28.200 6.086 -14.047 1.00 59.00 89 PRO A N 1
ATOM 648 C CA . PRO A 1 89 ? 27.536 7.394 -14.054 1.00 59.00 89 PRO A CA 1
ATOM 649 C C . PRO A 1 89 ? 26.008 7.286 -14.180 1.00 59.00 89 PRO A C 1
ATOM 651 O O . PRO A 1 89 ? 25.509 6.374 -14.840 1.00 59.00 89 PRO A O 1
ATOM 654 N N . ILE A 1 90 ? 25.292 8.253 -13.583 1.00 61.22 90 ILE A N 1
ATOM 655 C CA . ILE A 1 90 ? 23.828 8.392 -13.665 1.00 61.22 90 ILE A CA 1
ATOM 656 C C . ILE A 1 90 ? 23.443 8.414 -15.143 1.00 61.22 90 ILE A C 1
ATOM 658 O O . ILE A 1 90 ? 23.624 9.411 -15.841 1.00 61.22 90 ILE A O 1
ATOM 662 N N . THR A 1 91 ? 22.952 7.282 -15.621 1.00 62.72 91 THR A N 1
ATOM 663 C CA . THR A 1 91 ? 22.526 7.087 -17.000 1.00 62.72 91 THR A CA 1
ATOM 664 C C . THR A 1 91 ? 21.014 6.969 -16.995 1.00 62.72 91 THR A C 1
ATOM 666 O O . THR A 1 91 ? 20.425 6.279 -16.159 1.00 62.72 91 THR A O 1
ATOM 669 N N . ILE A 1 92 ? 20.383 7.726 -17.889 1.00 67.12 92 ILE A N 1
ATOM 670 C CA . ILE A 1 92 ? 18.943 7.652 -18.104 1.00 67.12 92 ILE A CA 1
ATOM 671 C C . ILE A 1 92 ? 18.679 6.348 -18.842 1.00 67.12 92 ILE A C 1
ATOM 673 O O . ILE A 1 92 ? 19.276 6.098 -19.892 1.00 67.12 92 ILE A O 1
ATOM 677 N N . ASP A 1 93 ? 17.778 5.534 -18.303 1.00 74.12 93 ASP A N 1
ATOM 678 C CA . ASP A 1 93 ? 17.245 4.412 -19.058 1.00 74.12 93 ASP A CA 1
ATOM 679 C C . ASP A 1 93 ? 16.245 4.957 -20.086 1.00 74.12 93 ASP A C 1
ATOM 681 O O . ASP A 1 93 ? 15.096 5.292 -19.777 1.00 74.12 93 ASP A O 1
ATOM 685 N N . TRP A 1 94 ? 16.710 5.104 -21.327 1.00 72.88 94 TRP A N 1
ATOM 686 C CA . TRP A 1 94 ? 15.894 5.596 -22.435 1.00 72.88 94 TRP A CA 1
ATOM 687 C C . TRP A 1 94 ? 14.683 4.698 -22.707 1.00 72.88 94 TRP A C 1
ATOM 689 O O . TRP A 1 94 ? 13.648 5.205 -23.138 1.00 72.88 94 TRP A O 1
ATOM 699 N N . VAL A 1 95 ? 14.769 3.397 -22.406 1.00 74.88 95 VAL A N 1
ATOM 700 C CA . VAL A 1 95 ? 13.643 2.463 -22.548 1.00 74.88 95 VAL A CA 1
ATOM 701 C C . VAL A 1 95 ? 12.568 2.794 -21.516 1.00 74.88 95 VAL A C 1
ATOM 703 O O . VAL A 1 95 ? 11.398 2.943 -21.874 1.00 74.88 95 VAL A O 1
ATOM 706 N N . ALA A 1 96 ? 12.961 3.004 -20.257 1.00 72.44 96 ALA A N 1
ATOM 707 C CA . ALA A 1 96 ? 12.040 3.409 -19.196 1.00 72.44 96 ALA A CA 1
ATOM 708 C C . ALA A 1 96 ? 11.415 4.791 -19.461 1.00 72.44 96 ALA A C 1
ATOM 710 O O . ALA A 1 96 ? 10.216 4.983 -19.247 1.00 72.44 96 ALA A O 1
ATOM 711 N N . ALA A 1 97 ? 12.195 5.743 -19.982 1.00 79.62 97 ALA A N 1
ATOM 712 C CA . ALA A 1 97 ? 11.712 7.080 -20.322 1.00 79.62 97 ALA A CA 1
ATOM 713 C C . ALA A 1 97 ? 10.673 7.060 -21.459 1.00 79.62 97 ALA A C 1
ATOM 715 O O . ALA A 1 97 ? 9.620 7.695 -21.349 1.00 79.62 97 ALA A O 1
ATOM 716 N N . VAL A 1 98 ? 10.930 6.299 -22.530 1.00 81.62 98 VAL A N 1
ATOM 717 C CA . VAL A 1 98 ? 9.989 6.139 -23.651 1.00 81.62 98 VAL A CA 1
ATOM 718 C C . VAL A 1 98 ? 8.725 5.407 -23.201 1.00 81.62 98 VAL A C 1
ATOM 720 O O . VAL A 1 98 ? 7.621 5.846 -23.527 1.00 81.62 98 VAL A O 1
ATOM 723 N N . ALA A 1 99 ? 8.856 4.342 -22.405 1.00 77.69 99 ALA A N 1
ATOM 724 C CA . ALA A 1 99 ? 7.714 3.612 -21.858 1.00 77.69 99 ALA A CA 1
ATOM 725 C C . ALA A 1 99 ? 6.834 4.506 -20.968 1.00 77.69 99 ALA A C 1
ATOM 727 O O . ALA A 1 99 ? 5.609 4.514 -21.116 1.00 77.69 99 ALA A O 1
ATOM 728 N N . PHE A 1 100 ? 7.446 5.314 -20.095 1.00 81.81 100 PHE A N 1
ATOM 729 C CA . PHE A 1 100 ? 6.728 6.269 -19.255 1.00 81.81 100 PHE A CA 1
ATOM 730 C C . PHE A 1 100 ? 5.966 7.302 -20.093 1.00 81.81 100 PHE A C 1
ATOM 732 O O . PHE A 1 100 ? 4.778 7.527 -19.862 1.00 81.81 100 PHE A O 1
ATOM 739 N N . PHE A 1 101 ? 6.616 7.890 -21.103 1.00 83.25 101 PHE A N 1
ATOM 740 C CA . PHE A 1 101 ? 5.983 8.869 -21.986 1.00 83.25 101 PHE A CA 1
ATOM 741 C C . PHE A 1 101 ? 4.811 8.265 -22.774 1.00 83.25 101 PHE A C 1
ATOM 743 O O . PHE A 1 101 ? 3.748 8.876 -22.878 1.00 83.25 101 PHE A O 1
ATOM 750 N N . LEU A 1 102 ? 4.964 7.038 -23.273 1.00 81.44 102 LEU A N 1
ATOM 751 C CA . LEU A 1 102 ? 3.929 6.340 -24.032 1.00 81.44 102 LEU A CA 1
ATOM 752 C C . LEU A 1 102 ? 2.696 6.045 -23.161 1.00 81.44 102 LEU A C 1
ATOM 754 O O . LEU A 1 102 ? 1.569 6.328 -23.570 1.00 81.44 102 LEU A O 1
ATOM 758 N N . VAL A 1 103 ? 2.896 5.572 -21.927 1.00 79.00 103 VAL A N 1
ATOM 759 C CA . VAL A 1 103 ? 1.810 5.362 -20.952 1.00 79.00 103 VAL A CA 1
ATOM 760 C C . VAL A 1 103 ? 1.149 6.682 -20.551 1.00 79.00 103 VAL A C 1
ATOM 762 O O . VAL A 1 103 ? -0.079 6.755 -20.476 1.00 79.00 103 VAL A O 1
ATOM 765 N N . PHE A 1 104 ? 1.936 7.739 -20.343 1.00 83.44 104 PHE A N 1
ATOM 766 C CA . PHE A 1 104 ? 1.427 9.070 -20.019 1.00 83.44 104 PHE A CA 1
ATOM 767 C C . PHE A 1 104 ? 0.505 9.596 -21.129 1.00 83.44 104 PHE A C 1
ATOM 769 O O . PHE A 1 104 ? -0.631 9.981 -20.856 1.00 83.44 104 PHE A O 1
ATOM 776 N N . VAL A 1 105 ? 0.922 9.512 -22.396 1.00 82.50 105 VAL A N 1
ATOM 777 C CA . VAL A 1 105 ? 0.100 9.918 -23.551 1.00 82.50 105 VAL A CA 1
ATOM 778 C C . VAL A 1 105 ? -1.182 9.080 -23.667 1.00 82.50 105 VAL A C 1
ATOM 780 O O . VAL A 1 105 ? -2.259 9.633 -23.903 1.00 82.50 105 VAL A O 1
ATOM 783 N N . LEU A 1 106 ? -1.106 7.761 -23.460 1.00 78.81 106 LEU A N 1
ATOM 784 C CA . LEU A 1 106 ? -2.281 6.877 -23.473 1.00 78.81 106 LEU A CA 1
ATOM 785 C C . LEU A 1 106 ? -3.280 7.215 -22.357 1.00 78.81 106 LEU A C 1
ATOM 787 O O . LEU A 1 106 ? -4.492 7.151 -22.581 1.00 78.81 106 LEU A O 1
ATOM 791 N N . HIS A 1 107 ? -2.791 7.628 -21.186 1.00 75.12 107 HIS A N 1
ATOM 792 C CA . HIS A 1 107 ? -3.638 8.080 -20.085 1.00 75.12 107 HIS A CA 1
ATOM 793 C C . HIS A 1 107 ? -4.370 9.390 -20.422 1.00 75.12 107 HIS A C 1
ATOM 795 O O . HIS A 1 107 ? -5.579 9.492 -20.212 1.00 75.12 107 HIS A O 1
ATOM 801 N N . PHE A 1 108 ? -3.684 10.362 -21.038 1.00 77.62 108 PHE A N 1
ATOM 802 C CA . PHE A 1 108 ? -4.317 11.601 -21.519 1.00 77.62 108 PHE A CA 1
ATOM 803 C C . PHE A 1 108 ? -5.388 11.349 -22.587 1.00 77.62 108 PHE A C 1
ATOM 805 O O . PHE A 1 108 ? -6.358 12.101 -22.689 1.00 77.62 108 PHE A O 1
ATOM 812 N N . LYS A 1 109 ? -5.274 10.248 -23.336 1.00 77.88 109 LYS A N 1
ATOM 813 C CA . LYS A 1 109 ? -6.262 9.816 -24.333 1.00 77.88 109 LYS A CA 1
ATOM 814 C C . LYS A 1 109 ? -7.523 9.168 -23.727 1.00 77.88 109 LYS A C 1
ATOM 816 O O . LYS A 1 109 ? -8.342 8.638 -24.473 1.00 77.88 109 LYS A O 1
ATOM 821 N N . LYS A 1 110 ? -7.698 9.238 -22.397 1.00 72.12 110 LYS A N 1
ATOM 822 C CA . LYS A 1 110 ? -8.843 8.717 -21.621 1.00 72.12 110 LYS A CA 1
ATOM 823 C C . LYS A 1 110 ? -9.092 7.216 -21.791 1.00 72.12 110 LYS A C 1
ATOM 825 O O . LYS A 1 110 ? -10.234 6.763 -21.755 1.00 72.12 110 LYS A O 1
ATOM 830 N N . ILE A 1 111 ? -8.038 6.428 -21.976 1.00 74.25 111 ILE A N 1
ATOM 831 C CA . ILE A 1 111 ? -8.172 4.972 -21.939 1.00 74.25 111 ILE A CA 1
ATOM 832 C C . ILE A 1 111 ? -8.430 4.552 -20.489 1.00 74.25 111 ILE A C 1
ATOM 834 O O . ILE A 1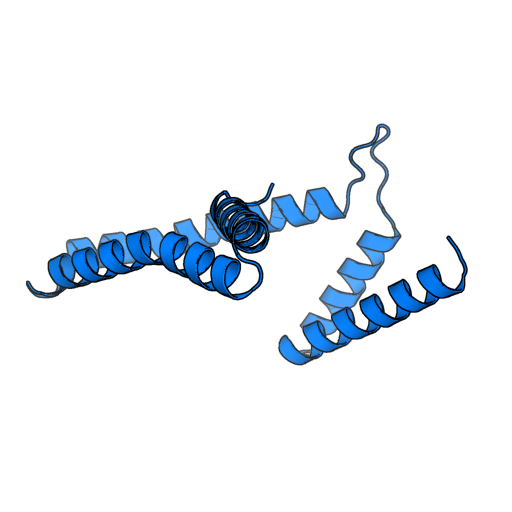 111 ? -7.723 4.986 -19.578 1.00 74.25 111 ILE A O 1
ATOM 838 N N . ASP A 1 112 ? -9.438 3.704 -20.281 1.00 77.25 112 ASP A N 1
ATOM 839 C CA . ASP A 1 112 ? -9.748 3.155 -18.962 1.00 77.25 112 ASP A CA 1
ATOM 840 C C . ASP A 1 112 ? -8.511 2.484 -18.354 1.00 77.25 112 ASP A C 1
ATOM 842 O O . ASP A 1 112 ? -7.851 1.665 -19.002 1.00 77.25 112 ASP A O 1
ATOM 846 N N . LEU A 1 113 ? -8.233 2.778 -17.081 1.00 74.38 113 LEU A N 1
ATOM 847 C CA . LEU A 1 113 ? -7.077 2.241 -16.356 1.00 74.38 113 LEU A CA 1
ATOM 848 C C . LEU A 1 113 ? -7.005 0.706 -16.431 1.00 74.38 113 LEU A C 1
ATOM 850 O O . LEU A 1 113 ? -5.927 0.142 -16.593 1.00 74.38 113 LEU A O 1
ATOM 854 N N . PHE A 1 114 ? -8.156 0.031 -16.394 1.00 78.69 114 PHE A N 1
ATOM 855 C CA . PHE A 1 114 ? -8.241 -1.424 -16.523 1.00 78.69 114 PHE A CA 1
ATOM 856 C C . PHE A 1 114 ? -7.730 -1.935 -17.876 1.00 78.69 114 PHE A C 1
ATOM 858 O O . PHE A 1 114 ? -6.978 -2.906 -17.917 1.00 78.69 114 PHE A O 1
ATOM 865 N N . LYS A 1 115 ? -8.077 -1.263 -18.982 1.00 79.81 115 LYS A N 1
ATOM 866 C CA . LYS A 1 115 ? -7.586 -1.624 -20.323 1.00 79.81 115 LYS A CA 1
ATOM 867 C C . LYS A 1 115 ? -6.080 -1.405 -20.428 1.00 79.81 115 LYS A C 1
ATOM 869 O O . LYS A 1 115 ? -5.390 -2.211 -21.042 1.00 79.81 115 LYS A O 1
ATOM 874 N N . LEU A 1 116 ? -5.575 -0.347 -19.796 1.00 79.62 116 LEU A N 1
ATOM 875 C CA . LEU A 1 116 ? -4.149 -0.041 -19.768 1.00 79.62 116 LEU A CA 1
ATOM 876 C C . LEU A 1 116 ? -3.351 -1.104 -18.995 1.00 79.62 116 LEU A C 1
ATOM 878 O O . LEU A 1 116 ? -2.319 -1.555 -19.482 1.00 79.62 116 LEU A O 1
ATOM 882 N N . ILE A 1 117 ? -3.860 -1.569 -17.849 1.00 82.06 117 ILE A N 1
ATOM 883 C CA . ILE A 1 117 ? -3.242 -2.662 -17.079 1.00 82.06 117 ILE A CA 1
ATOM 884 C C . ILE A 1 117 ? -3.186 -3.950 -17.909 1.00 82.06 117 ILE A C 1
ATOM 886 O O . ILE A 1 117 ? -2.140 -4.590 -17.971 1.00 82.06 117 ILE A O 1
ATOM 890 N N . ILE A 1 118 ? -4.284 -4.309 -18.580 1.00 84.94 118 ILE A N 1
ATOM 891 C CA . ILE A 1 118 ? -4.343 -5.514 -19.421 1.00 84.94 118 ILE A CA 1
ATOM 892 C C . ILE A 1 118 ? -3.363 -5.411 -20.597 1.00 84.94 118 ILE A C 1
ATOM 894 O O . ILE A 1 118 ? -2.653 -6.372 -20.883 1.00 84.94 118 ILE A O 1
ATOM 898 N N . LEU A 1 119 ? -3.283 -4.248 -21.252 1.00 83.44 119 LEU A N 1
ATOM 899 C CA . LEU A 1 119 ? -2.365 -4.012 -22.369 1.00 83.44 119 LEU A CA 1
ATOM 900 C C . LEU A 1 119 ? -0.901 -4.185 -21.938 1.00 83.44 119 LEU A C 1
ATOM 902 O O . LEU A 1 119 ? -0.150 -4.909 -22.586 1.00 83.44 119 LEU A O 1
ATOM 906 N N . VAL A 1 120 ? -0.505 -3.548 -20.833 1.00 80.81 120 VAL A N 1
ATOM 907 C CA . VAL A 1 120 ? 0.871 -3.621 -20.318 1.00 80.81 120 VAL A CA 1
ATOM 908 C C . VAL A 1 120 ? 1.206 -5.040 -19.851 1.00 80.81 120 VAL A C 1
ATOM 910 O O . VAL A 1 120 ? 2.291 -5.533 -20.148 1.00 80.81 120 VAL A O 1
ATOM 913 N N . ALA A 1 121 ? 0.269 -5.731 -19.193 1.00 82.81 121 ALA A N 1
ATOM 914 C CA . ALA A 1 121 ? 0.439 -7.133 -18.813 1.00 82.81 121 ALA A CA 1
ATOM 915 C C . ALA A 1 121 ? 0.617 -8.045 -20.039 1.00 82.81 121 ALA A C 1
ATOM 917 O O . ALA A 1 121 ? 1.471 -8.929 -20.027 1.00 82.81 121 ALA A O 1
ATOM 918 N N . GLY A 1 122 ? -0.143 -7.802 -21.113 1.00 84.25 122 GLY A N 1
ATOM 919 C CA . GLY A 1 122 ? -0.010 -8.525 -22.377 1.00 84.25 122 GLY A CA 1
ATOM 920 C C . GLY A 1 122 ? 1.353 -8.313 -23.037 1.00 84.25 122 GLY A C 1
ATOM 921 O O . GLY A 1 122 ? 2.003 -9.284 -23.414 1.00 84.25 122 GLY A O 1
ATOM 922 N N . ILE A 1 123 ? 1.823 -7.063 -23.113 1.00 84.06 123 ILE A N 1
ATOM 923 C CA . ILE A 1 123 ? 3.157 -6.737 -23.645 1.00 84.06 123 ILE A CA 1
ATOM 924 C C . ILE A 1 123 ? 4.251 -7.423 -22.813 1.00 84.06 123 ILE A C 1
ATOM 926 O O . ILE A 1 123 ? 5.163 -8.018 -23.382 1.00 84.06 123 ILE A O 1
ATOM 930 N N . GLY A 1 124 ? 4.138 -7.399 -21.481 1.00 82.69 124 GLY A N 1
ATOM 931 C CA . GLY A 1 124 ? 5.092 -8.053 -20.582 1.00 82.69 124 GLY A CA 1
ATOM 932 C C . GLY A 1 124 ? 5.127 -9.578 -20.729 1.00 82.69 124 GLY A C 1
ATOM 933 O O . GLY A 1 124 ? 6.206 -10.161 -20.771 1.00 82.69 124 GLY A O 1
ATOM 934 N N . LEU A 1 125 ? 3.966 -10.227 -20.866 1.00 86.44 125 LEU A N 1
ATOM 935 C CA . LEU A 1 125 ? 3.876 -11.676 -21.091 1.00 86.44 125 LEU A CA 1
ATOM 936 C C . LEU A 1 125 ? 4.493 -12.091 -22.429 1.00 86.44 125 LEU A C 1
ATOM 938 O O . LEU A 1 125 ? 5.220 -13.080 -22.480 1.00 86.44 125 LEU A O 1
ATOM 942 N N . ILE A 1 126 ? 4.227 -11.335 -23.499 1.00 85.75 126 ILE A N 1
ATOM 943 C CA . ILE A 1 126 ? 4.801 -11.598 -24.825 1.00 85.75 126 ILE A CA 1
ATOM 944 C C . I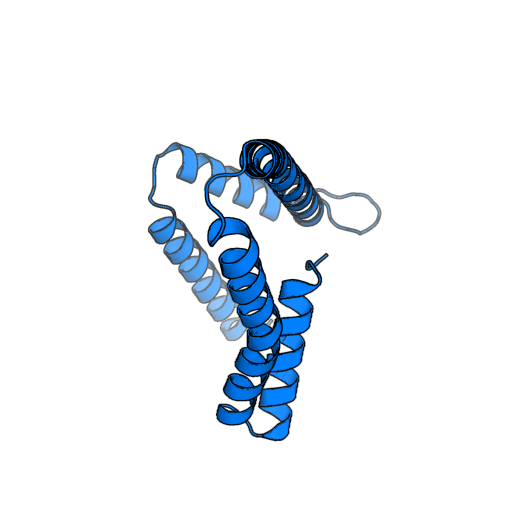LE A 1 126 ? 6.320 -11.392 -24.791 1.00 85.75 126 ILE A C 1
ATOM 946 O O . ILE A 1 126 ? 7.050 -12.237 -25.297 1.00 85.75 126 ILE A O 1
ATOM 950 N N . GLY A 1 127 ? 6.797 -10.320 -24.149 1.00 82.06 127 GLY A N 1
ATOM 951 C CA . GLY A 1 127 ? 8.228 -10.070 -23.962 1.00 82.06 127 GLY A CA 1
ATOM 952 C C . GLY A 1 127 ? 8.933 -11.206 -23.217 1.00 82.06 127 GLY A C 1
ATOM 953 O O . GLY A 1 127 ? 9.921 -11.737 -23.713 1.00 82.06 127 GLY A O 1
ATOM 954 N N . GLY A 1 128 ? 8.374 -11.652 -22.087 1.00 83.12 128 GLY A N 1
ATOM 955 C CA . GLY A 1 128 ? 8.945 -12.756 -21.306 1.00 83.12 128 GLY A CA 1
ATOM 956 C C . GLY A 1 128 ? 8.918 -14.107 -22.031 1.00 83.12 128 GLY A C 1
ATOM 957 O O . GLY A 1 128 ? 9.835 -14.910 -21.878 1.00 83.12 128 GLY A O 1
ATOM 958 N N . LEU A 1 129 ? 7.902 -14.360 -22.864 1.00 83.12 129 LEU A N 1
ATOM 959 C CA . LEU A 1 129 ? 7.855 -15.540 -23.736 1.00 83.12 129 LEU A CA 1
ATOM 960 C C . LEU A 1 129 ? 8.938 -15.497 -24.818 1.00 83.12 129 LEU A C 1
ATOM 962 O O . LEU A 1 129 ? 9.545 -16.525 -25.106 1.00 83.12 129 LEU A O 1
ATOM 966 N N . VAL A 1 130 ? 9.189 -14.325 -25.405 1.00 84.00 130 VAL A N 1
ATOM 967 C CA . VAL A 1 130 ? 10.245 -14.143 -26.409 1.00 84.00 130 VAL A CA 1
ATOM 968 C C . VAL A 1 130 ? 11.626 -14.351 -25.792 1.00 84.00 130 VAL A C 1
ATOM 970 O O . VAL A 1 130 ? 12.426 -15.056 -26.394 1.00 84.00 130 VAL A O 1
ATOM 973 N N . GLU A 1 131 ? 11.897 -13.829 -24.593 1.00 81.25 131 GLU A N 1
ATOM 974 C CA . GLU A 1 131 ? 13.164 -14.079 -23.884 1.00 81.25 131 GLU A CA 1
ATOM 975 C C . GLU A 1 131 ? 13.354 -15.568 -23.562 1.00 81.25 131 GLU A C 1
ATOM 977 O O . GLU A 1 131 ? 14.397 -16.141 -23.874 1.00 81.25 131 GLU A O 1
ATOM 982 N N . HIS A 1 132 ? 12.312 -16.234 -23.049 1.00 78.56 132 HIS A N 1
ATOM 983 C CA . HIS A 1 132 ? 12.369 -17.661 -22.725 1.00 78.56 132 HIS A CA 1
ATOM 984 C C . HIS A 1 132 ? 12.594 -18.555 -23.958 1.00 78.56 132 HIS A C 1
ATOM 986 O O . HIS A 1 132 ? 13.300 -19.558 -23.874 1.00 78.56 132 HIS A O 1
ATOM 992 N N . LEU A 1 133 ? 12.014 -18.196 -25.111 1.00 74.69 133 LEU A N 1
ATOM 993 C CA . LEU A 1 133 ? 12.201 -18.912 -26.379 1.00 74.69 133 LEU A CA 1
ATOM 994 C C . LEU A 1 133 ? 13.520 -18.555 -27.081 1.00 74.69 133 LEU A C 1
ATOM 996 O O . LEU A 1 133 ? 14.063 -19.387 -27.805 1.00 74.69 133 LEU A O 1
ATOM 1000 N N . ALA A 1 134 ? 14.038 -17.342 -26.873 1.00 77.75 134 ALA A N 1
ATOM 1001 C CA . ALA A 1 134 ? 15.327 -16.897 -27.397 1.00 77.75 134 ALA A CA 1
ATOM 1002 C C . ALA A 1 134 ? 16.526 -17.446 -26.599 1.00 77.75 134 ALA A C 1
ATOM 1004 O O . ALA A 1 134 ? 17.656 -17.350 -27.075 1.00 77.75 134 ALA A O 1
ATOM 1005 N N . GLY A 1 135 ? 16.292 -18.055 -25.430 1.00 56.97 135 GLY A N 1
ATOM 1006 C CA . GLY A 1 135 ? 17.317 -18.748 -24.645 1.00 56.97 135 GLY A CA 1
ATOM 1007 C C . GLY A 1 135 ? 18.327 -17.825 -23.956 1.00 56.97 135 GLY A C 1
ATOM 1008 O O . GLY A 1 135 ? 19.453 -18.259 -23.706 1.00 56.97 135 GLY A O 1
ATOM 1009 N N . LEU A 1 136 ? 17.939 -16.574 -23.680 1.00 53.75 136 LEU A N 1
ATOM 1010 C CA . LEU A 1 136 ? 18.684 -15.635 -22.833 1.00 53.75 136 LEU A CA 1
ATOM 1011 C C . LEU A 1 136 ? 18.253 -15.752 -21.366 1.00 53.75 136 LEU A C 1
ATOM 1013 O O . LEU A 1 136 ? 17.038 -15.918 -21.116 1.00 53.75 136 LEU A O 1
#

Radius of gyration: 21.35 Å; chains: 1; bounding box: 50×44×48 Å

Foldseek 3Di:
DPDVVVVCLVVQLVVLCVPPRPVRSVVSNCVVVVVVVVVVVVVVCVCPVVHDDVVVVVVVVVVVVVVVVVVVVVVVVVLCPQQWDPDPPTDGPVVSVVVVVVLVVVVVVVDPPVVVVVVVVVVVVVVVVCCVVVVD

pLDDT: mean 81.61, std 11.79, range [36.44, 95.5]